Protein AF-A0A804RBV4-F1 (afdb_monomer)

Structure (mmCIF, N/CA/C/O backbone):
data_AF-A0A804RBV4-F1
#
_entry.id   AF-A0A804RBV4-F1
#
loop_
_atom_site.group_PDB
_atom_site.id
_atom_site.type_symbol
_atom_site.label_atom_id
_atom_site.label_alt_id
_atom_site.label_comp_id
_atom_site.l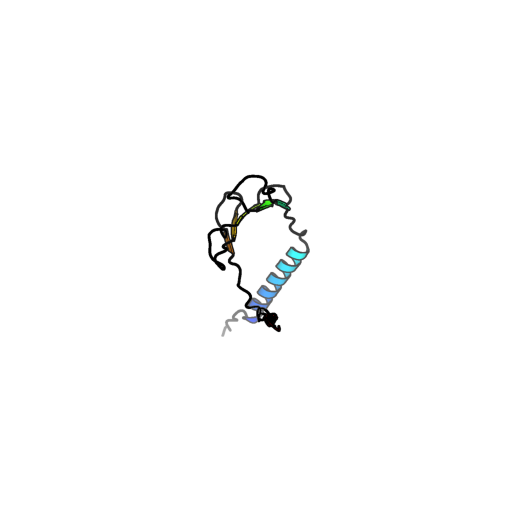abel_asym_id
_atom_site.label_entity_id
_atom_site.label_seq_id
_atom_site.pdbx_PDB_ins_code
_atom_site.Cartn_x
_atom_site.Cartn_y
_atom_site.Cartn_z
_atom_site.occupancy
_atom_s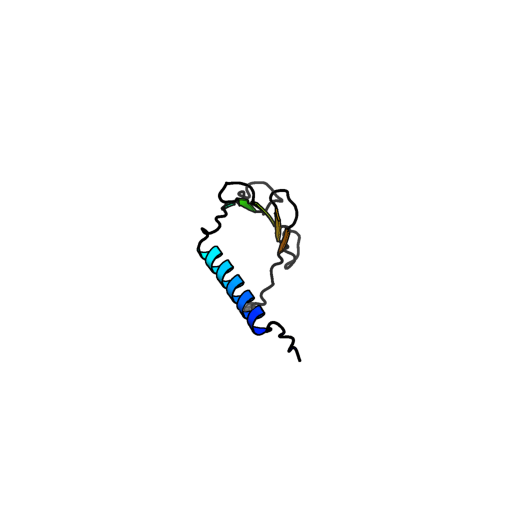ite.B_iso_or_equiv
_atom_site.auth_seq_id
_atom_site.auth_comp_id
_atom_site.auth_asym_id
_atom_site.auth_atom_id
_atom_site.pdbx_PDB_model_num
ATOM 1 N N . MET A 1 1 ? -26.781 -37.657 -44.944 1.00 43.25 1 MET A N 1
ATOM 2 C CA . MET A 1 1 ? -26.927 -37.533 -43.478 1.00 43.25 1 MET A CA 1
ATOM 3 C C . MET A 1 1 ? -25.669 -36.869 -42.940 1.00 43.25 1 MET A C 1
ATOM 5 O O . MET A 1 1 ? -24.626 -37.503 -42.961 1.00 43.25 1 MET A O 1
ATOM 9 N N . SER A 1 2 ? -25.726 -35.588 -42.563 1.00 47.19 2 SER A N 1
ATOM 10 C CA . SER A 1 2 ? -24.545 -34.862 -42.068 1.00 47.19 2 SER A CA 1
ATOM 11 C C . SER A 1 2 ? -24.498 -34.904 -40.547 1.00 47.19 2 SER A C 1
ATOM 13 O O . SER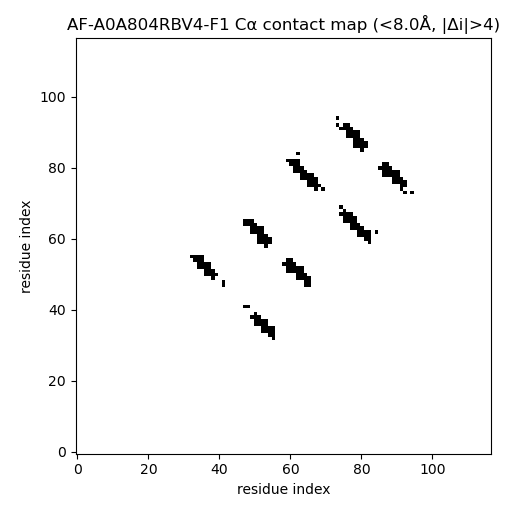 A 1 2 ? -25.349 -34.319 -39.876 1.00 47.19 2 SER A O 1
ATOM 15 N N . THR A 1 3 ? -23.502 -35.597 -40.003 1.00 61.62 3 THR A N 1
ATOM 16 C CA . THR A 1 3 ? -23.248 -35.659 -38.563 1.00 61.62 3 THR A CA 1
ATOM 17 C C . THR A 1 3 ? -22.699 -34.312 -38.099 1.00 61.62 3 THR A C 1
ATOM 19 O O . THR A 1 3 ? -21.610 -33.899 -38.496 1.00 61.62 3 THR A O 1
ATOM 22 N N . ARG A 1 4 ? -23.464 -33.593 -37.273 1.00 65.25 4 ARG A N 1
ATOM 23 C CA . ARG A 1 4 ? -23.029 -32.337 -36.652 1.00 65.25 4 ARG A CA 1
ATOM 24 C C . ARG A 1 4 ? -22.012 -32.667 -35.560 1.00 65.25 4 ARG A C 1
ATOM 26 O O . ARG A 1 4 ? -22.384 -33.103 -34.475 1.00 65.25 4 ARG A O 1
ATOM 33 N N . ILE A 1 5 ? -20.727 -32.497 -35.859 1.00 70.31 5 ILE A N 1
ATOM 34 C CA . ILE A 1 5 ? -19.654 -32.700 -34.881 1.00 70.31 5 ILE A CA 1
ATOM 35 C C . ILE A 1 5 ? -19.646 -31.503 -33.923 1.00 70.31 5 ILE A C 1
ATOM 37 O O . ILE A 1 5 ? -19.339 -30.380 -34.318 1.00 70.31 5 ILE A O 1
ATOM 41 N N . HIS A 1 6 ? -20.008 -31.739 -32.661 1.00 57.59 6 HIS A N 1
ATOM 42 C CA . HIS A 1 6 ? -19.880 -30.749 -31.594 1.00 57.59 6 HIS A CA 1
ATOM 43 C C . HIS A 1 6 ? -18.428 -30.730 -31.091 1.00 57.59 6 HIS A C 1
ATOM 45 O 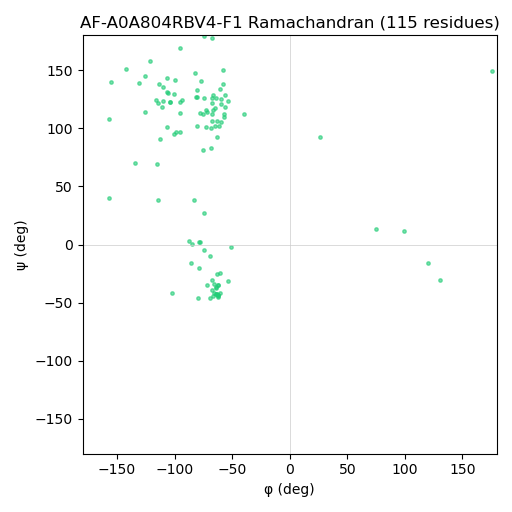O . HIS A 1 6 ? -17.869 -31.802 -30.847 1.00 57.59 6 HIS A O 1
ATOM 51 N N . PRO A 1 7 ? -17.795 -29.554 -30.920 1.00 67.62 7 PRO A N 1
ATOM 52 C CA . PRO A 1 7 ? -16.446 -29.486 -30.374 1.00 67.62 7 PRO A CA 1
ATOM 53 C C . PRO A 1 7 ? -16.432 -30.094 -28.967 1.00 67.62 7 PRO A C 1
ATOM 55 O O . PRO A 1 7 ? -17.209 -29.698 -28.098 1.00 67.62 7 PRO A O 1
ATOM 58 N N . SER A 1 8 ? -15.558 -31.079 -28.764 1.00 67.75 8 SER A N 1
ATOM 59 C CA . SER A 1 8 ? -15.474 -31.856 -27.530 1.00 67.75 8 SER A CA 1
ATOM 60 C C . SER A 1 8 ? -15.145 -30.961 -26.329 1.00 67.75 8 SER A C 1
ATOM 62 O O . SER A 1 8 ? -14.226 -30.137 -26.375 1.00 67.75 8 SER A O 1
ATOM 64 N N . SER A 1 9 ? -15.873 -31.146 -25.222 1.00 66.00 9 SER A N 1
ATOM 65 C CA . SER A 1 9 ? -15.621 -30.473 -23.934 1.00 66.00 9 SER A CA 1
ATOM 66 C C . SER A 1 9 ? -14.169 -30.668 -23.453 1.00 66.00 9 SER A C 1
ATOM 68 O O . SER A 1 9 ? -13.552 -29.758 -22.888 1.00 66.00 9 SER A O 1
ATOM 70 N N . SER A 1 10 ? -13.569 -31.814 -23.787 1.00 67.44 10 SER A N 1
ATOM 71 C CA . SER A 1 10 ? -12.172 -32.144 -23.491 1.00 67.44 10 SER A CA 1
ATOM 72 C C . SER A 1 10 ? -11.174 -31.191 -24.161 1.00 67.44 10 SER A C 1
ATOM 74 O O . SER A 1 10 ? -10.167 -30.818 -23.554 1.00 67.44 10 SER A O 1
ATOM 76 N N . ASP A 1 11 ? -11.473 -30.705 -25.371 1.00 73.12 11 ASP A N 1
ATOM 77 C CA . ASP A 1 11 ? -10.605 -29.755 -26.075 1.00 73.12 11 ASP A CA 1
ATOM 78 C C . ASP A 1 11 ? -10.641 -28.368 -25.430 1.00 73.12 11 ASP A C 1
ATOM 80 O O . ASP A 1 11 ? -9.625 -27.666 -25.373 1.00 73.12 11 ASP A O 1
ATOM 84 N N . ALA A 1 12 ? -11.802 -27.959 -24.911 1.00 73.75 12 ALA A N 1
ATOM 85 C CA . ALA A 1 12 ? -11.950 -26.697 -24.194 1.00 73.75 12 ALA A CA 1
ATOM 86 C C . ALA A 1 12 ? -11.163 -26.709 -22.875 1.00 73.75 12 ALA A C 1
ATOM 88 O O . ALA A 1 12 ? -10.413 -25.765 -22.601 1.00 73.75 12 ALA A O 1
ATOM 89 N N . ALA A 1 13 ? -11.250 -27.800 -22.109 1.00 77.31 13 ALA A N 1
ATOM 90 C CA . ALA A 1 13 ? -10.473 -27.990 -20.886 1.00 77.31 13 ALA A CA 1
ATOM 91 C C . ALA A 1 13 ? -8.955 -28.009 -21.164 1.00 77.31 13 ALA A C 1
ATOM 93 O O . ALA A 1 13 ? -8.186 -27.318 -20.488 1.00 77.31 13 ALA A O 1
ATOM 94 N N . GLY A 1 14 ? -8.517 -28.707 -22.219 1.00 82.19 14 GLY A N 1
ATOM 95 C CA . GLY A 1 14 ? -7.113 -28.741 -22.639 1.00 82.19 14 GLY A CA 1
ATOM 96 C C . GLY A 1 14 ? -6.577 -27.378 -23.099 1.00 82.19 14 GLY A C 1
ATOM 97 O O . GLY A 1 14 ? -5.437 -27.012 -22.794 1.00 82.19 14 GLY A O 1
ATOM 98 N N . ARG A 1 15 ? -7.392 -26.572 -23.795 1.00 81.12 15 ARG A N 1
ATOM 99 C CA . ARG A 1 15 ? -7.048 -25.180 -24.146 1.00 81.12 15 ARG A CA 1
ATOM 100 C C . ARG A 1 15 ? -6.939 -24.290 -22.907 1.00 81.12 15 ARG A C 1
ATOM 102 O O . ARG A 1 15 ? -5.997 -23.505 -22.815 1.00 81.12 15 ARG A O 1
ATOM 109 N N . ALA A 1 16 ? -7.847 -24.428 -21.942 1.00 83.25 16 ALA A N 1
ATOM 110 C CA . ALA A 1 16 ? -7.797 -23.671 -20.692 1.00 83.25 16 ALA A CA 1
ATOM 111 C C . ALA A 1 16 ? -6.544 -24.007 -19.866 1.00 83.25 16 ALA A C 1
ATOM 113 O O . ALA A 1 16 ? -5.877 -23.100 -19.366 1.00 83.25 16 ALA A O 1
ATOM 114 N N . HIS A 1 17 ? -6.172 -25.288 -19.777 1.00 85.31 17 HIS A N 1
ATOM 115 C CA . HIS A 1 17 ? -4.948 -25.711 -19.095 1.00 85.31 17 HIS A CA 1
ATOM 116 C C . HIS A 1 17 ? -3.691 -25.144 -19.768 1.00 85.31 17 HIS A C 1
ATOM 118 O O . HIS A 1 17 ? -2.831 -24.581 -19.090 1.00 85.31 17 HIS A O 1
ATOM 124 N N . ARG A 1 18 ? -3.612 -25.207 -21.106 1.00 87.00 18 ARG A N 1
ATOM 125 C CA . ARG A 1 18 ? -2.505 -24.608 -21.872 1.00 87.00 18 ARG A CA 1
ATOM 126 C C . ARG A 1 18 ? -2.399 -23.100 -21.666 1.00 87.00 18 ARG A C 1
ATOM 128 O O . ARG A 1 18 ? -1.299 -22.610 -21.448 1.00 87.00 18 ARG A O 1
ATOM 135 N N . ARG A 1 19 ? -3.522 -22.374 -21.648 1.00 87.56 19 ARG A N 1
ATOM 136 C CA . ARG A 1 19 ? -3.541 -20.930 -21.350 1.00 87.56 19 ARG A CA 1
ATOM 137 C C . ARG A 1 19 ? -3.035 -20.621 -19.941 1.00 87.56 19 ARG A C 1
ATOM 139 O O . ARG A 1 19 ? -2.240 -19.705 -19.774 1.00 87.56 19 ARG A O 1
ATOM 146 N N . ARG A 1 20 ? -3.448 -21.400 -18.936 1.00 86.38 20 ARG A N 1
ATOM 147 C CA . ARG A 1 20 ? -2.967 -21.243 -17.552 1.00 86.38 20 ARG A CA 1
ATOM 148 C C . ARG A 1 20 ? -1.470 -21.524 -17.433 1.00 86.38 20 ARG A C 1
ATOM 150 O O . ARG A 1 20 ? -0.774 -20.754 -16.784 1.00 86.38 20 ARG A O 1
ATOM 157 N N . ARG A 1 21 ? -0.974 -22.579 -18.089 1.00 87.75 21 ARG A N 1
ATOM 158 C CA . ARG A 1 21 ? 0.464 -22.883 -18.146 1.00 87.75 21 ARG A CA 1
ATOM 159 C C . ARG A 1 21 ? 1.256 -21.798 -18.868 1.00 87.75 21 ARG A C 1
ATOM 161 O O . ARG A 1 21 ? 2.300 -21.409 -18.370 1.00 87.75 21 ARG A O 1
ATOM 168 N N . ALA A 1 22 ? 0.753 -21.284 -19.988 1.00 84.12 22 ALA A N 1
ATOM 169 C CA . ALA A 1 22 ? 1.391 -20.187 -20.711 1.00 84.12 22 ALA A CA 1
ATOM 170 C C . ALA A 1 22 ? 1.465 -18.915 -19.849 1.00 84.12 22 ALA A C 1
ATOM 172 O O . ALA A 1 22 ? 2.529 -18.319 -19.741 1.00 84.12 22 ALA A O 1
ATOM 173 N N . ALA A 1 23 ? 0.379 -18.558 -19.155 1.00 83.44 23 ALA A N 1
ATOM 174 C CA . ALA A 1 23 ? 0.361 -17.418 -18.238 1.00 83.44 23 ALA A CA 1
ATOM 175 C C . ALA A 1 23 ? 1.275 -17.616 -17.013 1.00 83.44 23 ALA A C 1
ATOM 177 O O . ALA A 1 23 ? 1.858 -16.654 -16.522 1.00 83.44 23 ALA A O 1
ATOM 178 N N . ALA A 1 24 ? 1.409 -18.845 -16.505 1.00 82.81 24 ALA A N 1
ATOM 179 C CA . ALA A 1 24 ? 2.348 -19.166 -15.431 1.00 82.81 24 ALA A CA 1
ATOM 180 C C . ALA A 1 24 ? 3.808 -19.074 -15.908 1.00 82.81 24 ALA A C 1
ATOM 182 O O . ALA A 1 24 ? 4.607 -18.406 -15.263 1.00 82.81 24 ALA A O 1
ATOM 183 N N . ALA A 1 25 ? 4.128 -19.641 -17.075 1.00 83.19 25 ALA A N 1
ATOM 184 C CA . ALA A 1 25 ? 5.457 -19.553 -17.681 1.00 83.19 25 ALA A CA 1
ATOM 185 C C . ALA A 1 25 ? 5.844 -18.104 -18.022 1.00 83.19 25 ALA A C 1
ATOM 187 O O . ALA A 1 25 ? 7.000 -17.713 -17.895 1.00 83.19 25 ALA A O 1
ATOM 188 N N . GLU A 1 26 ? 4.882 -17.273 -18.430 1.00 81.94 26 GLU A N 1
ATOM 189 C CA . GLU A 1 26 ? 5.112 -15.842 -18.632 1.00 81.94 26 GLU A CA 1
ATOM 190 C C . GLU A 1 26 ? 5.398 -15.120 -17.308 1.00 81.94 26 GLU A C 1
ATOM 192 O O . GLU A 1 26 ? 6.280 -14.267 -17.255 1.00 81.94 26 GLU A O 1
ATOM 197 N N . ARG A 1 27 ? 4.703 -15.484 -16.220 1.00 79.31 27 ARG A N 1
ATOM 198 C CA . ARG A 1 27 ? 4.986 -14.957 -14.874 1.00 79.31 27 ARG A CA 1
ATOM 199 C C . ARG A 1 27 ? 6.368 -15.368 -14.373 1.00 79.31 27 ARG A C 1
ATOM 201 O O . ARG A 1 27 ? 7.018 -14.547 -13.745 1.00 79.31 27 ARG A O 1
ATOM 208 N N . GLU A 1 28 ? 6.820 -16.583 -14.676 1.00 79.75 28 GLU A N 1
ATOM 209 C CA . GLU A 1 28 ? 8.174 -17.055 -14.343 1.00 79.75 28 GLU A CA 1
ATOM 210 C C . GLU A 1 28 ? 9.267 -16.321 -15.131 1.00 79.75 28 GLU A C 1
ATOM 212 O O . GLU A 1 28 ? 10.374 -16.144 -14.633 1.00 79.75 28 GLU A O 1
ATOM 217 N N . ARG A 1 29 ? 8.963 -15.870 -16.354 1.00 85.19 29 ARG A N 1
ATOM 218 C CA . ARG A 1 29 ? 9.888 -15.072 -17.174 1.00 85.19 29 ARG A CA 1
ATOM 219 C C . ARG A 1 29 ? 9.946 -13.604 -16.768 1.00 85.19 29 ARG A C 1
ATOM 221 O O . ARG A 1 29 ? 10.891 -12.915 -17.149 1.00 85.19 29 ARG A O 1
ATOM 228 N N . ARG A 1 30 ? 8.934 -13.099 -16.059 1.00 84.38 30 ARG A N 1
ATOM 229 C CA . ARG A 1 30 ? 8.928 -11.712 -15.594 1.00 84.38 30 ARG A CA 1
ATOM 230 C C . ARG A 1 30 ? 9.855 -11.576 -14.388 1.00 84.38 30 ARG A C 1
ATOM 232 O O . ARG A 1 30 ? 9.863 -12.457 -13.527 1.00 84.38 30 ARG A O 1
ATOM 239 N N . PRO A 1 31 ? 10.614 -10.473 -14.298 1.00 86.12 31 PRO A N 1
ATOM 240 C CA . PRO A 1 31 ? 11.366 -10.188 -13.090 1.00 86.12 31 PRO A CA 1
ATOM 241 C C . PRO A 1 31 ? 10.407 -10.111 -11.889 1.00 86.12 31 PRO A C 1
ATOM 243 O O . PRO A 1 31 ? 9.233 -9.753 -12.056 1.00 86.12 31 PRO A O 1
ATOM 246 N N . PRO A 1 32 ? 10.878 -10.457 -10.679 1.00 87.88 32 PRO A N 1
ATOM 247 C CA . PRO A 1 32 ? 10.063 -10.352 -9.479 1.00 87.88 32 PRO A CA 1
ATOM 248 C C . PRO A 1 32 ? 9.596 -8.905 -9.294 1.00 87.88 32 PRO A C 1
ATOM 250 O O . PRO A 1 32 ? 10.370 -7.968 -9.479 1.00 87.88 32 PRO A O 1
ATOM 253 N N . ALA A 1 33 ? 8.331 -8.721 -8.913 1.00 89.50 33 ALA A N 1
ATOM 254 C CA . ALA A 1 33 ? 7.832 -7.399 -8.560 1.00 89.50 33 ALA A CA 1
ATOM 255 C C . ALA A 1 33 ? 8.522 -6.930 -7.270 1.00 89.50 33 ALA A C 1
ATOM 257 O O . ALA A 1 33 ? 8.443 -7.607 -6.241 1.00 89.50 33 ALA A O 1
ATOM 258 N N . VAL A 1 34 ? 9.202 -5.786 -7.337 1.00 94.00 34 VAL A N 1
ATOM 259 C CA . VAL A 1 34 ? 9.904 -5.187 -6.199 1.00 94.00 34 VAL A CA 1
ATOM 260 C C . VAL A 1 34 ? 9.047 -4.065 -5.634 1.00 94.00 34 VAL A C 1
ATOM 262 O O . VAL A 1 34 ? 8.604 -3.183 -6.363 1.00 94.00 34 VAL A O 1
ATOM 265 N N . TYR A 1 35 ? 8.831 -4.101 -4.321 1.00 95.06 35 TYR A N 1
ATOM 266 C CA . TYR A 1 35 ? 8.132 -3.050 -3.596 1.00 95.06 35 TYR A CA 1
ATOM 267 C C . TYR A 1 35 ? 8.935 -2.633 -2.372 1.00 95.06 35 TYR A C 1
ATOM 269 O O . TYR A 1 35 ? 9.464 -3.477 -1.646 1.00 95.06 35 TYR A O 1
ATOM 277 N N . THR A 1 36 ? 8.973 -1.331 -2.113 1.00 95.56 36 THR A N 1
ATOM 278 C CA . THR A 1 36 ? 9.611 -0.765 -0.923 1.00 95.56 36 THR A CA 1
ATOM 279 C C . THR A 1 36 ? 8.547 -0.357 0.080 1.00 95.56 36 THR A C 1
ATOM 281 O O . THR A 1 36 ? 7.685 0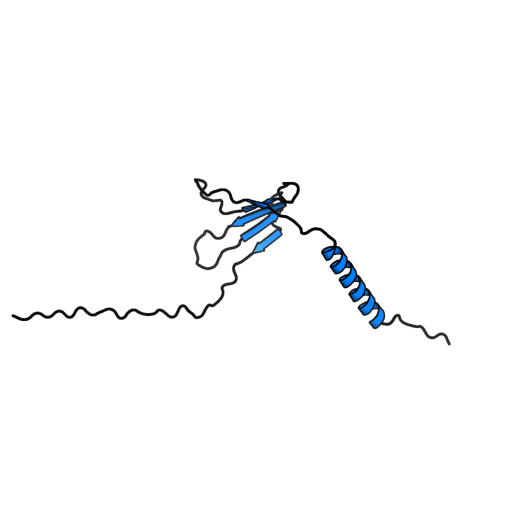.465 -0.221 1.00 95.56 36 THR A O 1
ATOM 284 N N . VAL A 1 37 ? 8.611 -0.907 1.291 1.00 93.81 37 VAL A N 1
ATOM 285 C CA . VAL A 1 37 ? 7.707 -0.533 2.384 1.00 93.81 37 VAL A CA 1
ATOM 286 C C . VAL A 1 37 ? 8.376 0.528 3.244 1.00 93.81 37 VAL A C 1
ATOM 288 O O . VAL A 1 37 ? 9.448 0.303 3.802 1.00 93.81 37 VAL A O 1
ATOM 291 N N . TRP A 1 38 ? 7.723 1.677 3.382 1.00 90.31 38 TRP A N 1
ATOM 292 C CA . TRP A 1 38 ? 8.212 2.794 4.172 1.00 90.31 38 TRP A CA 1
ATOM 293 C C . TRP A 1 38 ? 7.300 3.059 5.366 1.00 90.31 38 TRP A C 1
ATOM 295 O O . TRP A 1 38 ? 6.106 3.336 5.220 1.00 90.31 38 TRP A O 1
ATOM 305 N N . LYS A 1 39 ? 7.875 2.990 6.568 1.00 85.25 39 LYS A N 1
ATOM 306 C CA . LYS A 1 39 ? 7.199 3.324 7.822 1.00 85.25 39 LYS A CA 1
ATOM 307 C C . LYS A 1 39 ? 7.821 4.599 8.381 1.00 85.25 39 LYS A C 1
ATOM 309 O O . LYS A 1 39 ? 9.002 4.604 8.717 1.00 85.25 39 LYS A O 1
ATOM 314 N N . ARG A 1 40 ? 7.029 5.667 8.521 1.00 71.06 40 ARG A N 1
ATOM 315 C CA . ARG A 1 40 ? 7.478 6.855 9.262 1.00 71.06 40 ARG A CA 1
ATOM 316 C C . ARG A 1 40 ? 7.708 6.468 10.719 1.00 71.06 40 ARG A C 1
ATOM 318 O O . ARG A 1 40 ? 6.813 5.916 11.360 1.00 71.06 40 ARG A O 1
ATOM 325 N N . SER A 1 41 ? 8.898 6.746 11.236 1.00 57.44 41 SER A N 1
ATOM 326 C CA . SER A 1 41 ? 9.214 6.605 12.655 1.00 57.44 41 SER A CA 1
ATOM 327 C C . SER A 1 41 ? 8.226 7.439 13.475 1.00 57.44 41 SER A C 1
ATOM 329 O O . SER A 1 41 ? 7.995 8.616 13.216 1.00 57.44 41 SER A O 1
ATOM 331 N N . SER A 1 42 ? 7.606 6.806 14.467 1.00 53.75 42 SER A N 1
ATOM 332 C CA . SER A 1 42 ? 6.497 7.332 15.270 1.00 53.75 42 SER A CA 1
ATOM 333 C C . SER A 1 42 ? 6.905 8.403 16.297 1.00 53.75 42 SER A C 1
ATOM 335 O O . SER A 1 42 ? 6.245 8.545 17.327 1.00 53.75 42 SER A O 1
ATOM 337 N N . MET A 1 43 ? 7.981 9.158 16.057 1.00 46.31 43 MET A N 1
ATOM 338 C CA . MET A 1 43 ? 8.375 10.285 16.907 1.00 46.31 43 MET A CA 1
ATOM 339 C C . MET A 1 43 ? 7.445 11.478 16.640 1.00 46.31 43 MET A C 1
ATOM 341 O O . MET A 1 43 ? 7.768 12.380 15.879 1.00 46.31 43 MET A O 1
ATOM 345 N N . GLY A 1 44 ? 6.259 11.464 17.251 1.00 47.22 44 GLY A N 1
ATOM 346 C CA . GLY A 1 44 ? 5.483 12.683 17.510 1.00 47.22 44 GLY A CA 1
ATOM 347 C C . GLY A 1 44 ? 4.089 12.790 16.887 1.00 47.22 44 GLY A C 1
ATOM 348 O O . GLY A 1 44 ? 3.306 13.599 17.369 1.00 47.22 44 GLY A O 1
ATOM 349 N N . PHE A 1 45 ? 3.714 11.979 15.889 1.00 41.72 45 PHE A N 1
ATOM 350 C CA . PHE A 1 45 ? 2.371 12.069 15.286 1.00 41.72 45 PHE A CA 1
ATOM 351 C C . PHE A 1 45 ? 1.420 10.987 15.821 1.00 41.72 45 PHE A C 1
ATOM 353 O O . PHE A 1 45 ? 1.387 9.843 15.358 1.00 41.72 45 PHE A O 1
ATOM 360 N N . GLN A 1 46 ? 0.628 11.344 16.833 1.00 52.38 46 GLN A N 1
ATOM 361 C CA . GLN A 1 46 ? -0.484 10.518 17.304 1.00 52.38 46 GLN A CA 1
ATOM 362 C C . GLN A 1 46 ? -1.537 10.425 16.192 1.00 52.38 46 GLN A C 1
ATOM 364 O O . GLN A 1 46 ? -2.090 11.431 15.765 1.00 52.38 46 GL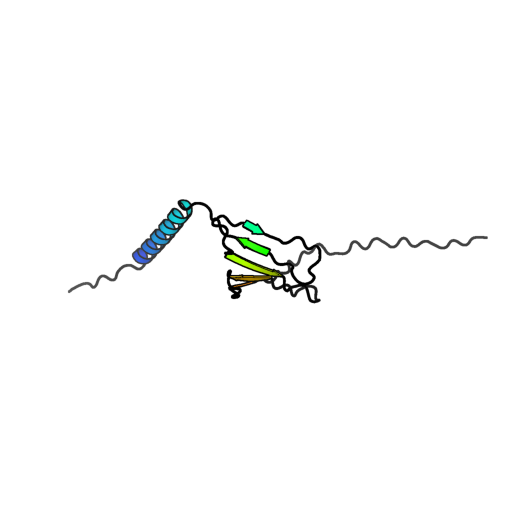N A O 1
ATOM 369 N N . GLY A 1 47 ? -1.796 9.214 15.694 1.00 55.03 47 GLY A N 1
ATOM 370 C CA . GLY A 1 47 ? -2.807 8.969 14.657 1.00 55.03 47 GLY A CA 1
ATOM 371 C C . GLY A 1 47 ? -2.330 8.131 13.472 1.00 55.03 47 GLY A C 1
ATOM 372 O O . GLY A 1 47 ? -3.103 7.315 12.990 1.00 55.03 47 GLY A O 1
ATOM 373 N N . THR A 1 48 ? -1.050 8.177 13.086 1.00 56.62 48 THR A N 1
ATOM 374 C CA . THR A 1 48 ? -0.560 7.450 11.896 1.00 56.62 48 THR A CA 1
ATOM 375 C C . THR A 1 48 ? 0.278 6.227 12.282 1.00 56.62 48 THR A C 1
ATOM 377 O O . THR A 1 48 ? 1.435 6.367 12.662 1.00 56.62 48 THR A O 1
ATOM 380 N N . ASP A 1 49 ? -0.296 5.024 12.220 1.00 70.75 49 ASP A N 1
ATOM 381 C CA . ASP A 1 49 ? 0.456 3.748 12.290 1.00 70.75 49 ASP A CA 1
ATOM 382 C C . ASP A 1 49 ? 0.335 2.992 10.959 1.00 70.75 49 ASP A C 1
ATOM 384 O O . ASP A 1 49 ? 0.143 1.782 10.912 1.00 70.75 49 ASP A O 1
ATOM 388 N N . GLY A 1 50 ? 0.367 3.760 9.870 1.00 80.12 50 GLY A N 1
ATOM 389 C CA . GLY A 1 50 ? 0.341 3.254 8.509 1.00 80.12 50 GLY A CA 1
ATOM 390 C C . GLY A 1 50 ? 1.732 3.105 7.896 1.00 80.12 50 GLY A C 1
ATOM 391 O O . GLY A 1 50 ? 2.738 3.587 8.431 1.00 80.12 50 GLY A O 1
ATOM 392 N N . PHE A 1 51 ? 1.769 2.445 6.746 1.00 87.12 51 PHE A N 1
ATOM 393 C CA . PHE A 1 51 ? 2.934 2.258 5.892 1.00 87.12 51 PHE A CA 1
ATOM 394 C C . PHE A 1 51 ? 2.589 2.739 4.481 1.00 87.12 51 PHE A C 1
ATOM 396 O O . PHE A 1 51 ? 1.467 2.564 4.004 1.00 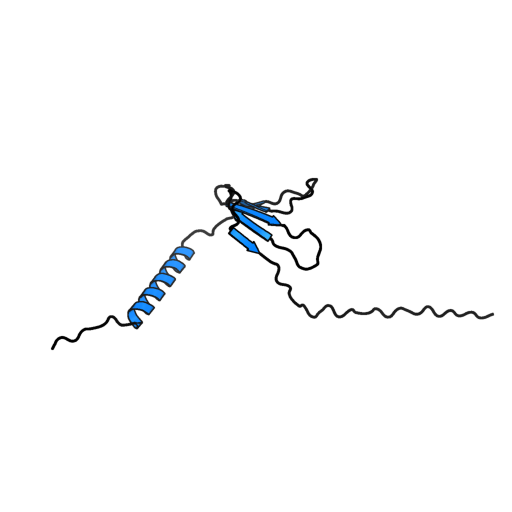87.12 51 PHE A O 1
ATOM 403 N N . CYS A 1 52 ? 3.570 3.307 3.794 1.00 90.62 52 CYS A N 1
ATOM 404 C CA . CYS A 1 52 ? 3.485 3.575 2.364 1.00 90.62 52 CYS A CA 1
ATOM 405 C C . CYS A 1 52 ? 4.232 2.473 1.617 1.00 90.62 52 CYS A C 1
ATOM 407 O O . CYS A 1 52 ? 5.284 2.024 2.071 1.00 90.62 52 CYS A O 1
ATOM 409 N N . VAL A 1 53 ? 3.708 2.044 0.475 1.00 93.44 53 VAL A N 1
ATOM 410 C CA . VAL A 1 53 ? 4.359 1.059 -0.390 1.00 93.44 53 VAL A CA 1
ATOM 411 C C . VAL A 1 53 ? 4.682 1.730 -1.712 1.00 93.44 53 VAL A C 1
ATOM 413 O O . VAL A 1 53 ? 3.790 2.270 -2.367 1.00 93.44 53 VAL A O 1
ATOM 416 N N . TYR A 1 54 ? 5.952 1.689 -2.092 1.00 94.69 54 TYR A N 1
ATOM 417 C CA . TYR A 1 54 ? 6.458 2.252 -3.335 1.00 94.69 54 TYR A CA 1
ATOM 418 C C . TYR A 1 54 ? 6.784 1.143 -4.328 1.00 94.69 54 TYR A C 1
ATOM 420 O O . TYR A 1 54 ? 7.245 0.075 -3.918 1.00 94.69 54 TYR A O 1
ATOM 428 N N . ASP A 1 55 ? 6.521 1.392 -5.608 1.00 94.44 55 ASP A N 1
ATOM 429 C CA . ASP A 1 55 ? 6.950 0.513 -6.696 1.00 94.44 55 ASP A CA 1
ATOM 430 C C . ASP A 1 55 ? 8.463 0.636 -6.965 1.00 94.44 55 ASP A C 1
ATOM 432 O O . ASP A 1 55 ? 9.184 1.392 -6.306 1.00 94.44 55 ASP A O 1
ATOM 436 N N . ASP A 1 56 ? 8.951 -0.136 -7.930 1.00 95.00 56 ASP A N 1
ATOM 437 C CA . ASP A 1 56 ? 10.336 -0.123 -8.404 1.00 95.00 56 ASP A CA 1
ATOM 438 C C . ASP A 1 56 ? 10.746 1.222 -9.025 1.00 95.00 56 ASP A C 1
ATOM 440 O O . ASP A 1 56 ? 11.920 1.589 -8.991 1.00 95.00 56 ASP A O 1
ATOM 444 N N . ALA A 1 57 ? 9.779 1.990 -9.531 1.00 94.44 57 ALA A N 1
ATOM 445 C CA . ALA A 1 57 ? 9.977 3.339 -10.048 1.00 94.44 57 ALA A CA 1
ATOM 446 C C . ALA A 1 57 ? 9.924 4.431 -8.959 1.00 94.44 57 ALA A C 1
ATOM 448 O O . ALA A 1 57 ? 10.042 5.617 -9.275 1.00 94.44 57 ALA A O 1
ATOM 449 N N . GLY A 1 58 ? 9.728 4.062 -7.688 1.00 93.19 58 GLY A N 1
ATOM 450 C CA . GLY A 1 58 ? 9.630 4.994 -6.564 1.00 93.19 58 GLY A CA 1
ATOM 451 C C . GLY A 1 58 ? 8.304 5.760 -6.485 1.00 93.19 58 GLY A C 1
ATOM 452 O O . GLY A 1 58 ? 8.199 6.731 -5.733 1.00 93.19 58 GLY A O 1
ATOM 453 N N . ARG A 1 59 ? 7.273 5.353 -7.231 1.00 94.31 59 ARG A N 1
ATOM 454 C CA . ARG A 1 59 ? 5.926 5.930 -7.138 1.00 94.31 59 ARG A CA 1
ATOM 455 C C . ARG A 1 59 ? 5.163 5.301 -5.983 1.00 94.31 59 ARG A C 1
ATOM 457 O O . ARG A 1 59 ? 5.332 4.125 -5.672 1.00 94.31 59 ARG A O 1
ATOM 464 N N . LEU A 1 60 ? 4.289 6.086 -5.352 1.00 93.19 60 LEU A N 1
ATOM 465 C CA . LEU A 1 60 ? 3.408 5.592 -4.297 1.00 93.19 60 LEU A CA 1
ATOM 466 C C . LEU A 1 60 ? 2.372 4.633 -4.900 1.00 93.19 60 LEU A C 1
ATOM 468 O O . LEU A 1 60 ? 1.380 5.073 -5.480 1.00 93.19 60 LEU A O 1
ATOM 472 N N . ALA A 1 61 ? 2.610 3.334 -4.748 1.00 94.38 61 ALA A N 1
ATOM 473 C CA . ALA A 1 61 ? 1.735 2.285 -5.252 1.00 94.38 61 ALA A CA 1
ATOM 474 C C . ALA A 1 61 ? 0.532 2.084 -4.325 1.00 94.38 61 ALA A C 1
ATOM 476 O O . ALA A 1 61 ? -0.610 2.037 -4.783 1.00 94.38 61 ALA A O 1
ATOM 477 N N . PHE A 1 62 ? 0.788 2.012 -3.016 1.00 92.38 62 PHE A N 1
ATOM 478 C CA . PHE A 1 62 ? -0.257 1.775 -2.027 1.00 92.38 62 PHE A CA 1
ATOM 479 C C . PHE A 1 62 ? -0.049 2.573 -0.751 1.00 92.38 62 PHE A C 1
ATOM 481 O O . PHE A 1 62 ? 1.077 2.832 -0.316 1.00 92.38 62 PHE A O 1
ATOM 488 N N . ARG A 1 63 ? -1.168 2.881 -0.102 1.00 91.44 63 ARG A N 1
ATOM 489 C CA . ARG A 1 63 ? -1.204 3.353 1.281 1.00 91.44 63 ARG A CA 1
ATOM 490 C C . ARG A 1 63 ? -1.819 2.259 2.136 1.00 91.44 63 ARG A C 1
ATOM 492 O O . ARG A 1 63 ? -2.817 1.658 1.749 1.00 91.44 63 ARG A O 1
ATOM 499 N N . VAL A 1 64 ? -1.227 1.988 3.287 1.00 88.88 64 VAL A N 1
ATOM 500 C CA . VAL A 1 64 ? -1.731 0.987 4.224 1.00 88.88 64 VAL A CA 1
ATOM 501 C C . VAL A 1 64 ? -1.904 1.654 5.568 1.00 88.88 64 VAL A C 1
ATOM 503 O O . VAL A 1 64 ? -0.915 2.027 6.184 1.00 88.88 64 VAL A O 1
ATOM 506 N N . ASP A 1 65 ? -3.136 1.778 6.041 1.00 83.44 65 ASP A N 1
ATOM 507 C CA . ASP A 1 65 ? -3.427 2.460 7.297 1.00 83.44 65 ASP A CA 1
ATOM 508 C C . ASP A 1 65 ? -3.967 1.505 8.355 1.00 83.44 65 ASP A C 1
ATOM 510 O O . ASP A 1 65 ? -4.803 0.633 8.102 1.00 83.44 65 ASP A O 1
ATOM 514 N N . ASN A 1 66 ? -3.474 1.688 9.580 1.00 78.81 66 ASN A N 1
ATOM 515 C CA . ASN A 1 66 ? -3.901 0.924 10.738 1.00 78.81 66 ASN A CA 1
ATOM 516 C C . ASN A 1 66 ? -4.994 1.661 11.518 1.00 78.81 66 ASN A C 1
ATOM 518 O O . ASN A 1 66 ? -4.712 2.487 12.391 1.00 78.81 66 ASN A O 1
ATOM 522 N N . TYR A 1 67 ? -6.250 1.304 11.241 1.00 72.25 67 TYR A N 1
ATOM 523 C CA . TYR A 1 67 ? -7.425 1.862 11.915 1.00 72.25 67 TYR A CA 1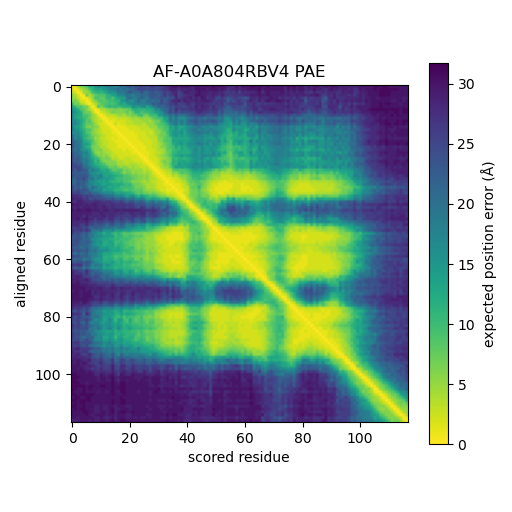
ATOM 524 C C . TYR A 1 67 ? -7.813 1.111 13.204 1.00 72.25 67 TYR A C 1
ATOM 526 O O . TYR A 1 67 ? -8.774 1.482 13.875 1.00 72.25 67 TYR A O 1
ATOM 534 N N . SER A 1 68 ? -7.039 0.101 13.625 1.00 64.81 68 SER A N 1
ATOM 535 C CA . SER A 1 68 ? -7.358 -0.782 14.764 1.00 64.81 68 SER A CA 1
ATOM 536 C C . SER A 1 68 ? -7.313 -0.149 16.158 1.00 64.81 68 SER A C 1
ATOM 538 O O . SER A 1 68 ? -7.696 -0.773 17.150 1.00 64.81 68 SER A O 1
ATOM 540 N N . ARG A 1 69 ? -6.805 1.082 16.288 1.00 60.12 69 ARG A N 1
ATOM 541 C CA . ARG A 1 69 ? -6.351 1.610 17.586 1.00 60.12 69 ARG A CA 1
ATOM 542 C C . ARG A 1 69 ? -7.459 2.077 18.537 1.00 60.12 69 ARG A C 1
ATOM 544 O O . ARG A 1 69 ? -7.149 2.521 19.643 1.00 60.12 69 ARG A O 1
ATOM 551 N N . ARG A 1 70 ? -8.747 1.948 18.189 1.00 53.03 70 ARG A N 1
ATOM 552 C CA . ARG A 1 70 ? -9.855 2.250 19.115 1.00 53.03 70 ARG A CA 1
ATOM 553 C C . ARG A 1 70 ? -10.413 0.979 19.764 1.00 53.03 70 ARG A C 1
ATOM 555 O O . ARG A 1 70 ? -11.268 0.304 19.213 1.00 53.03 70 ARG A O 1
ATOM 562 N N . ARG A 1 71 ? -9.926 0.716 20.987 1.00 53.88 71 ARG A N 1
ATOM 563 C CA . ARG A 1 71 ? -10.545 -0.080 22.072 1.00 53.88 71 ARG A CA 1
ATOM 564 C C . ARG A 1 71 ? -11.540 -1.164 21.624 1.00 53.88 71 ARG A C 1
ATOM 566 O O . ARG A 1 71 ? -12.747 -0.936 21.608 1.00 53.88 71 ARG A O 1
ATOM 573 N N . LYS A 1 72 ? -11.022 -2.375 21.435 1.00 50.09 72 LYS A N 1
ATOM 574 C CA . LYS A 1 72 ? -11.464 -3.661 22.019 1.00 50.09 72 LYS A CA 1
ATOM 575 C C . LYS A 1 72 ? -10.596 -4.743 21.377 1.00 50.09 72 LYS A C 1
ATOM 577 O O . LYS A 1 72 ? -10.149 -4.561 20.254 1.00 50.09 72 LYS A O 1
ATOM 582 N N . LEU A 1 73 ? -10.324 -5.832 22.091 1.00 52.12 73 LEU A N 1
ATOM 583 C CA . LEU A 1 73 ? -9.322 -6.871 21.789 1.00 52.12 73 LEU A CA 1
ATOM 584 C C . LEU A 1 73 ? -9.352 -7.489 20.362 1.00 52.12 73 LEU A C 1
ATOM 586 O O . LEU A 1 73 ? -8.530 -8.357 20.077 1.00 52.12 73 LEU A O 1
ATOM 590 N N . CYS A 1 74 ? -10.289 -7.109 19.484 1.00 49.16 74 CYS A N 1
ATOM 591 C CA . CYS A 1 74 ? -10.581 -7.792 18.226 1.00 49.16 74 CYS A CA 1
ATOM 592 C C . CYS A 1 74 ? -11.275 -6.906 17.156 1.00 49.16 74 CYS A C 1
ATOM 594 O O . CYS A 1 74 ? -12.191 -7.386 16.497 1.00 49.16 74 CYS A O 1
ATOM 596 N N . ALA A 1 75 ? -10.923 -5.631 16.971 1.00 53.28 75 ALA A N 1
ATOM 597 C CA . ALA A 1 75 ? -11.487 -4.830 15.866 1.00 53.28 75 ALA A CA 1
ATOM 598 C C . ALA A 1 75 ? -10.380 -4.046 15.165 1.00 53.28 75 ALA A C 1
ATOM 600 O O . ALA A 1 75 ? -10.232 -2.841 15.357 1.00 53.28 75 ALA A O 1
ATOM 601 N N . GLY A 1 76 ? -9.529 -4.780 14.446 1.00 56.94 76 GLY A N 1
ATOM 602 C CA . GLY A 1 76 ? -8.320 -4.232 13.864 1.00 56.94 76 GLY A CA 1
ATOM 603 C C . GLY A 1 76 ? -8.282 -4.235 12.356 1.00 56.94 76 GLY A C 1
ATOM 604 O O . GLY A 1 76 ? -7.492 -4.971 11.791 1.00 56.94 76 GLY A O 1
ATOM 605 N N . ASP A 1 77 ? -9.101 -3.413 11.714 1.00 73.31 77 ASP A N 1
ATOM 606 C CA . ASP A 1 77 ? -9.139 -3.379 10.257 1.00 73.31 77 ASP A CA 1
ATOM 607 C C . ASP A 1 77 ? -7.926 -2.578 9.735 1.00 73.31 77 ASP A C 1
ATOM 609 O O . ASP A 1 77 ? -7.792 -1.377 9.985 1.00 73.31 77 ASP A O 1
ATOM 613 N N . LEU A 1 78 ? -7.005 -3.264 9.053 1.00 83.00 78 LEU A N 1
ATOM 614 C CA . LEU A 1 78 ? -5.964 -2.644 8.231 1.00 83.00 78 LEU A CA 1
ATOM 615 C C . LEU A 1 78 ? -6.586 -2.302 6.879 1.00 83.00 78 LEU A C 1
ATOM 617 O O . LEU A 1 78 ? -7.169 -3.176 6.238 1.00 83.00 78 LE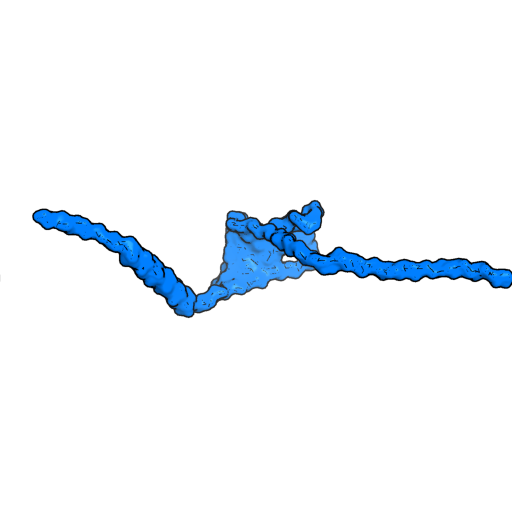U A O 1
ATOM 621 N N . LEU A 1 79 ? -6.465 -1.057 6.433 1.00 87.12 79 LEU A N 1
ATOM 622 C CA . LEU A 1 79 ? -7.012 -0.622 5.152 1.00 87.12 79 LEU A CA 1
ATOM 623 C C . LEU A 1 79 ? -5.890 -0.479 4.129 1.00 87.12 79 LEU A C 1
ATOM 625 O O . LEU A 1 79 ? -4.954 0.285 4.344 1.00 87.12 79 LEU A O 1
ATOM 629 N N . LEU A 1 80 ? -6.004 -1.197 3.017 1.00 91.12 80 LEU A N 1
ATOM 630 C CA . LEU A 1 80 ? -5.180 -1.021 1.830 1.00 91.12 80 LEU A CA 1
ATOM 631 C C . LEU A 1 80 ? -5.902 -0.072 0.873 1.00 91.12 80 LEU A C 1
ATOM 633 O O . LEU A 1 80 ? -7.038 -0.334 0.472 1.00 91.12 80 LEU A O 1
ATOM 637 N N . MET A 1 81 ? -5.226 1.000 0.484 1.00 92.56 81 MET A N 1
ATOM 638 C CA . MET A 1 81 ? -5.690 1.978 -0.491 1.00 92.56 81 MET A CA 1
ATOM 639 C C . MET A 1 81 ? -4.709 2.076 -1.659 1.00 92.56 81 MET A C 1
ATOM 641 O O . MET A 1 81 ? -3.527 1.748 -1.522 1.00 92.56 81 MET A O 1
ATOM 645 N N . ASP A 1 82 ? -5.191 2.562 -2.797 1.00 92.62 82 ASP A N 1
ATOM 646 C CA . ASP A 1 82 ? -4.330 2.965 -3.908 1.00 92.62 82 ASP A CA 1
ATOM 647 C C . ASP A 1 82 ? -3.483 4.212 -3.554 1.00 92.62 82 ASP A C 1
ATOM 649 O O . ASP A 1 82 ? -3.595 4.804 -2.473 1.00 92.62 82 ASP A O 1
ATOM 653 N N . GLY A 1 83 ? -2.618 4.640 -4.477 1.00 88.38 83 GLY A N 1
ATOM 654 C CA . GLY A 1 83 ? -1.811 5.852 -4.303 1.00 88.38 83 GLY A CA 1
ATOM 655 C C . GLY A 1 83 ? -2.626 7.147 -4.132 1.00 88.38 83 GLY A C 1
ATOM 656 O O . GLY A 1 83 ? -2.137 8.089 -3.497 1.00 88.38 83 GLY A O 1
ATOM 657 N N . GLN A 1 84 ? -3.866 7.189 -4.635 1.00 88.81 84 GLN A N 1
ATOM 658 C CA . GLN A 1 84 ? -4.781 8.336 -4.553 1.00 88.81 84 GLN A CA 1
ATOM 659 C C . GLN A 1 84 ? -5.599 8.357 -3.248 1.00 88.81 84 GLN A C 1
ATOM 661 O O . GLN A 1 84 ? -6.120 9.405 -2.874 1.00 88.81 84 GLN A O 1
ATOM 666 N N . GLY A 1 85 ? -5.651 7.243 -2.514 1.00 84.81 85 GLY A N 1
ATOM 667 C CA . GLY A 1 85 ? -6.430 7.087 -1.284 1.00 84.81 85 GLY A CA 1
ATOM 668 C C . GLY A 1 85 ? -7.769 6.365 -1.465 1.00 84.81 85 GLY A C 1
ATOM 669 O O . GLY A 1 85 ? -8.575 6.355 -0.537 1.00 84.81 85 GLY A O 1
ATOM 670 N N . THR A 1 86 ? -8.027 5.741 -2.617 1.00 91.12 86 THR A N 1
ATOM 671 C CA . THR A 1 86 ? -9.218 4.904 -2.820 1.00 91.12 86 THR A CA 1
ATOM 672 C C . THR A 1 86 ? -9.045 3.575 -2.083 1.00 91.12 86 THR A C 1
ATOM 674 O O . THR A 1 86 ? -8.053 2.880 -2.324 1.00 91.12 86 THR A O 1
ATOM 677 N N . PRO A 1 87 ? -9.982 3.165 -1.210 1.00 90.44 87 PRO A N 1
ATOM 678 C CA . PRO A 1 87 ? -9.904 1.882 -0.520 1.00 90.44 87 PRO A CA 1
ATOM 679 C C . PRO A 1 87 ? -10.066 0.710 -1.491 1.00 90.44 87 PRO A C 1
ATOM 681 O O . PRO A 1 87 ? -11.053 0.621 -2.217 1.00 90.44 87 PRO A O 1
ATOM 684 N N . LEU A 1 88 ? -9.103 -0.211 -1.464 1.00 93.19 88 LEU A N 1
ATOM 685 C CA . LEU A 1 88 ? -9.090 -1.426 -2.281 1.00 93.19 88 LEU A CA 1
ATOM 686 C C . LEU A 1 88 ? -9.509 -2.656 -1.472 1.00 93.19 88 LEU A C 1
ATOM 688 O O . LEU A 1 88 ? -10.240 -3.511 -1.966 1.00 93.19 88 LEU A O 1
ATOM 692 N N . LEU A 1 89 ? -9.026 -2.765 -0.230 1.00 90.38 89 LEU A N 1
ATOM 693 C CA . LEU A 1 89 ? -9.254 -3.933 0.619 1.00 90.38 89 LEU A CA 1
ATOM 694 C C . LEU A 1 89 ? -9.139 -3.571 2.100 1.00 90.38 89 LEU A C 1
ATOM 696 O O . LEU A 1 89 ? -8.225 -2.852 2.497 1.00 90.38 89 LEU A O 1
ATOM 700 N N . SER A 1 90 ? -10.013 -4.134 2.932 1.00 87.88 90 SER A N 1
ATOM 701 C CA . SER A 1 90 ? -9.856 -4.142 4.387 1.00 87.88 90 SER A CA 1
ATOM 702 C C . SER A 1 90 ? -9.455 -5.535 4.873 1.00 87.88 90 SER A C 1
ATOM 704 O O . SER A 1 90 ? -10.035 -6.552 4.492 1.00 87.88 90 SER A O 1
ATOM 706 N N . LEU A 1 91 ? -8.427 -5.591 5.713 1.00 83.62 91 LEU A N 1
ATOM 707 C CA . LEU A 1 91 ? -7.894 -6.814 6.294 1.00 83.62 91 LEU A CA 1
ATOM 708 C C . LEU A 1 91 ? -8.227 -6.843 7.778 1.00 83.62 91 LEU A C 1
ATOM 710 O O . LEU A 1 91 ? -7.834 -5.951 8.527 1.00 83.62 91 LEU A O 1
ATOM 714 N N . ARG A 1 92 ? -8.907 -7.904 8.212 1.00 81.44 92 ARG A N 1
ATOM 715 C CA . ARG A 1 92 ? -9.194 -8.146 9.627 1.00 81.44 92 ARG A CA 1
ATOM 716 C C . ARG A 1 92 ? -8.303 -9.267 10.157 1.00 81.44 92 ARG A C 1
ATOM 718 O O . ARG A 1 92 ? -8.265 -10.335 9.544 1.00 81.44 92 ARG A O 1
ATOM 725 N N . PRO A 1 93 ? -7.622 -9.085 11.300 1.00 73.88 93 PRO A N 1
ATOM 726 C CA . PRO A 1 93 ? -6.880 -10.142 11.955 1.00 73.88 93 PRO A CA 1
ATOM 727 C C . PRO A 1 93 ? -7.793 -11.328 12.257 1.00 73.88 93 PRO A C 1
ATOM 729 O O . PRO A 1 93 ? -8.743 -11.221 13.035 1.00 73.88 93 PRO A O 1
ATOM 732 N N . GLN A 1 94 ? -7.489 -12.483 11.671 1.00 71.56 94 GLN A N 1
ATOM 733 C CA . GLN A 1 94 ? -8.142 -13.723 12.056 1.00 71.56 94 GLN A CA 1
ATOM 734 C C . GLN A 1 94 ? -7.609 -14.141 13.428 1.00 71.56 94 GLN A C 1
ATOM 736 O O . GLN A 1 94 ? -6.423 -14.438 13.588 1.00 71.56 94 GLN A O 1
ATOM 741 N N . GLN A 1 95 ? -8.480 -14.172 14.436 1.00 67.62 95 GLN A N 1
ATOM 742 C CA . GLN A 1 95 ? -8.088 -14.627 15.763 1.00 67.62 95 GLN A CA 1
ATOM 743 C C . GLN A 1 95 ? -7.778 -16.123 15.729 1.00 67.62 95 GLN A C 1
ATOM 745 O O . GLN A 1 95 ? -8.672 -16.968 15.661 1.00 67.62 95 GLN A O 1
ATOM 750 N N . ARG A 1 96 ? -6.490 -16.464 15.796 1.00 64.06 96 ARG A N 1
ATOM 751 C CA . ARG A 1 96 ? -6.058 -17.835 16.058 1.00 64.06 96 ARG A CA 1
ATOM 752 C C . ARG A 1 96 ? -6.445 -18.181 17.494 1.00 64.06 96 ARG A C 1
ATOM 754 O O . ARG A 1 96 ? -5.882 -17.627 18.434 1.00 64.06 96 ARG A O 1
ATOM 761 N N . LYS A 1 97 ? -7.392 -19.107 17.674 1.00 59.34 97 LYS A N 1
ATOM 762 C CA . LYS A 1 97 ? -7.647 -19.746 18.973 1.00 59.34 97 LYS A CA 1
ATOM 763 C C . LYS A 1 97 ? -6.444 -20.624 19.308 1.00 59.34 97 LYS A C 1
ATOM 765 O O . LYS A 1 97 ? -6.425 -21.807 18.995 1.00 59.34 97 LYS A O 1
ATOM 770 N N . THR A 1 98 ? -5.396 -20.043 19.870 1.00 57.62 98 THR A N 1
ATOM 771 C CA . THR A 1 98 ? -4.270 -20.832 20.358 1.00 57.62 98 THR A CA 1
ATOM 772 C C . THR A 1 98 ? -4.617 -21.401 21.741 1.00 57.62 98 THR A C 1
ATOM 774 O O . THR A 1 98 ? -4.974 -20.618 22.622 1.00 57.62 98 THR A O 1
ATOM 777 N N . PRO A 1 99 ? -4.507 -22.722 21.976 1.00 52.81 99 PRO A N 1
ATOM 778 C CA . PRO A 1 99 ? -4.935 -23.352 23.232 1.00 52.81 99 PRO A CA 1
ATOM 779 C C . PRO A 1 99 ? -4.003 -23.112 24.435 1.00 52.81 99 PRO A C 1
ATOM 781 O O . PRO A 1 99 ? -4.334 -23.502 25.548 1.00 52.81 99 PRO A O 1
ATOM 784 N N . TRP A 1 100 ? -2.851 -22.458 24.264 1.00 50.88 100 TRP A N 1
ATOM 785 C CA . TRP A 1 100 ? -1.822 -22.376 25.311 1.00 50.88 100 TRP A CA 1
ATOM 786 C C . TRP A 1 100 ? -2.090 -21.344 26.420 1.00 50.88 100 TRP A C 1
ATOM 788 O O . TRP A 1 100 ? -1.295 -21.239 27.351 1.00 50.88 100 TRP A O 1
ATOM 798 N N . SER A 1 101 ? -3.217 -20.622 26.408 1.00 55.34 101 SER A N 1
ATOM 799 C CA . SER A 1 101 ? -3.576 -19.730 27.523 1.00 55.34 101 SER A CA 1
ATOM 800 C C . SER A 1 101 ? -4.258 -20.464 28.692 1.00 55.34 101 SER A C 1
ATOM 802 O O . SER A 1 101 ? -5.174 -19.932 29.322 1.00 55.34 101 SER A O 1
ATOM 804 N N . THR A 1 102 ? -3.843 -21.685 29.034 1.00 50.34 102 THR A N 1
ATOM 805 C CA . THR A 1 102 ? -4.166 -22.237 30.355 1.00 50.34 102 THR A CA 1
ATOM 806 C C . THR A 1 102 ? -3.167 -21.653 31.342 1.00 50.34 102 THR A C 1
ATOM 808 O O . THR A 1 102 ? -2.004 -22.040 31.393 1.00 50.34 102 THR A O 1
ATOM 811 N N . ARG A 1 103 ? -3.624 -20.654 32.103 1.00 51.12 103 ARG A N 1
ATOM 812 C CA . ARG A 1 103 ? -2.903 -20.057 33.232 1.00 51.12 103 ARG A CA 1
ATOM 813 C C . ARG A 1 103 ? -2.191 -21.148 34.040 1.00 51.12 103 ARG A C 1
ATOM 815 O O . ARG A 1 103 ? -2.849 -21.885 34.773 1.00 51.12 103 ARG A O 1
ATOM 822 N N . ARG A 1 104 ? -0.854 -21.163 34.029 1.00 48.16 104 ARG A N 1
ATOM 823 C CA . ARG A 1 104 ? -0.100 -21.632 35.197 1.00 48.16 104 ARG A CA 1
ATOM 824 C C . ARG A 1 104 ? -0.449 -20.662 36.324 1.00 48.16 104 ARG A C 1
ATOM 826 O O . ARG A 1 104 ? 0.125 -19.583 36.441 1.00 48.16 104 ARG A O 1
ATOM 833 N N . ARG A 1 105 ? -1.470 -21.001 37.116 1.00 49.91 105 ARG A N 1
ATOM 834 C CA . ARG A 1 105 ? -1.639 -20.416 38.444 1.00 49.91 105 ARG A CA 1
ATOM 835 C C . ARG A 1 105 ? -0.389 -20.829 39.215 1.00 49.91 105 ARG A C 1
ATOM 837 O O . ARG A 1 105 ? -0.276 -21.982 39.613 1.00 49.91 105 ARG A O 1
ATOM 844 N N . LEU A 1 106 ? 0.567 -19.916 39.369 1.00 53.88 106 LEU A N 1
ATOM 845 C CA . LEU A 1 106 ? 1.575 -20.049 40.415 1.00 53.88 106 LEU A CA 1
ATOM 846 C C . LEU A 1 106 ? 0.809 -20.240 41.734 1.00 53.88 106 LEU A C 1
ATOM 848 O O . LEU A 1 106 ? -0.065 -19.413 42.032 1.00 53.88 106 LEU A O 1
ATOM 852 N N . PRO A 1 107 ? 1.047 -21.321 42.495 1.00 44.56 107 PRO A N 1
ATOM 853 C CA . PRO A 1 107 ? 0.446 -21.446 43.808 1.00 44.56 107 PRO A CA 1
ATOM 854 C C . PRO A 1 107 ? 0.923 -20.257 44.642 1.00 44.56 107 PRO A C 1
ATOM 856 O O . PRO A 1 107 ? 2.120 -20.026 44.806 1.00 44.56 107 PRO A O 1
ATOM 859 N N . ARG A 1 108 ? -0.036 -19.460 45.124 1.00 52.97 108 ARG A N 1
ATOM 860 C CA . ARG A 1 108 ? 0.219 -18.423 46.122 1.00 52.97 108 ARG A CA 1
ATOM 861 C C . ARG A 1 108 ? 0.834 -19.121 47.329 1.00 52.97 108 ARG A C 1
ATOM 863 O O . ARG A 1 108 ? 0.135 -19.864 48.016 1.00 52.97 108 ARG A O 1
ATOM 870 N N . LEU A 1 109 ? 2.124 -18.895 47.569 1.00 50.88 109 LEU A N 1
ATOM 871 C CA . LEU A 1 109 ? 2.779 -19.320 48.797 1.00 50.88 109 LEU A CA 1
ATOM 872 C C . LEU A 1 109 ? 2.036 -18.634 49.954 1.00 50.88 109 LEU A C 1
ATOM 874 O O . LEU A 1 109 ? 2.130 -17.419 50.138 1.00 50.88 109 LEU A O 1
ATOM 878 N N . ARG A 1 110 ? 1.219 -19.395 50.689 1.00 48.91 110 ARG A N 1
ATOM 879 C CA . ARG A 1 110 ? 0.636 -18.944 51.953 1.00 48.91 110 ARG A CA 1
ATOM 880 C C . ARG A 1 110 ? 1.805 -18.723 52.908 1.00 48.91 110 ARG A C 1
ATOM 882 O O . ARG A 1 110 ? 2.385 -19.687 53.393 1.00 48.91 110 ARG A O 1
ATOM 889 N N . ARG A 1 111 ? 2.152 -17.465 53.184 1.00 47.94 111 ARG A N 1
ATOM 890 C CA . ARG A 1 111 ? 2.939 -17.134 54.375 1.00 47.94 111 ARG A CA 1
ATOM 891 C C . ARG A 1 111 ? 2.068 -17.470 55.582 1.00 47.94 111 ARG A C 1
ATOM 893 O O . ARG A 1 111 ? 1.116 -16.756 55.879 1.00 47.94 111 ARG A O 1
ATOM 900 N N . SER A 1 112 ? 2.347 -18.608 56.211 1.00 46.97 112 SER A N 1
ATOM 901 C CA . SER A 1 112 ? 1.776 -18.966 57.501 1.00 46.97 112 SER A CA 1
ATOM 902 C C . SER A 1 112 ? 2.315 -17.999 58.547 1.00 46.97 112 SER A C 1
ATOM 904 O O . SER A 1 112 ? 3.514 -17.977 58.823 1.00 46.97 112 SER A O 1
ATOM 906 N N . SER A 1 113 ? 1.420 -17.211 59.125 1.00 56.88 113 SER A N 1
ATOM 907 C CA . SER A 1 113 ? 1.618 -16.564 60.413 1.00 56.88 113 SER A CA 1
ATOM 908 C C . SER A 1 113 ? 1.904 -17.638 61.460 1.00 56.88 113 SER A C 1
ATOM 910 O O . SER A 1 113 ? 1.030 -18.443 61.782 1.00 56.88 113 SER A O 1
ATOM 912 N N . ARG A 1 114 ? 3.129 -17.660 61.984 1.00 46.84 114 ARG A N 1
ATOM 913 C CA . ARG A 1 114 ? 3.456 -18.370 63.219 1.00 46.84 114 ARG A CA 1
ATOM 914 C C . ARG A 1 114 ? 3.802 -17.315 64.263 1.00 46.84 114 ARG A C 1
ATOM 916 O O . ARG A 1 114 ? 4.931 -16.852 64.344 1.00 46.84 114 ARG A O 1
ATOM 923 N N . CYS A 1 115 ? 2.775 -16.896 64.999 1.00 40.84 115 CYS A N 1
ATOM 924 C CA . CYS A 1 115 ? 2.949 -16.419 66.363 1.00 40.84 115 CYS A CA 1
ATOM 925 C C . CYS A 1 115 ? 3.390 -17.614 67.204 1.00 40.84 115 CYS A C 1
ATOM 927 O O . CYS A 1 115 ? 2.712 -18.643 67.205 1.00 40.84 115 CYS A O 1
ATOM 929 N N . SER A 1 116 ? 4.474 -17.459 67.949 1.00 51.09 116 SER A N 1
ATOM 930 C CA . SER A 1 116 ? 4.718 -18.270 69.134 1.00 51.09 116 SER A CA 1
ATOM 931 C C . SER A 1 116 ? 5.679 -17.540 70.065 1.00 51.09 116 SER A C 1
ATOM 933 O O . SER A 1 116 ? 6.863 -17.482 69.758 1.00 51.09 116 SER A O 1
ATOM 935 N N . ARG A 1 117 ? 5.066 -17.072 71.164 1.00 41.88 117 ARG A N 1
ATOM 936 C CA . ARG A 1 117 ? 5.555 -16.783 72.523 1.00 41.88 117 ARG A CA 1
ATOM 937 C C . ARG A 1 117 ? 6.617 -15.712 72.719 1.00 41.88 117 ARG A C 1
ATOM 939 O O . ARG A 1 117 ? 7.746 -15.886 72.229 1.00 41.88 117 ARG A O 1
#

pLDDT: mean 72.43, std 17.31, range [40.84, 95.56]

InterPro domains:
  IPR007612 LURP-one-related [PF04525] (35-102)
  IPR007612 LURP-one-related [PTHR31087] (23-102)
  IPR025659 Tubby-like, C-terminal [SSF54518] (30-95)
  IPR038595 LURP-one-related superfamily [G3DSA:2.40.160.200] (29-113)

Sequence (117 aa):
MSTRIHPSSSDAAGRAHRRRRAAAAERERRPPAVYTVWKRSSMGFQGTDGFCVYDDAGRLAFRVDNYSRRRKLCAGDLLLMDGQGTPLLSLRPQQRKTPWSTRRRLPRLRRSSRCSR

Mean predicted aligned error: 16.37 Å

Radius of gyration: 29.09 Å; Cα contacts (8 Å, |Δi|>4): 113; chains: 1; bounding box: 38×50×116 Å

Nearest PDB structures (foldseek):
  6edz-assembly1_B  TM=5.434E-01  e=3.116E+00  Mycobacterium tuberculosis CDC1551
  6ee1-assembly1_B  TM=5.417E-01  e=3.494E+00  Mycobacterium tuberculosis CDC1551
  6edw-assembly1_A  TM=4.760E-01  e=2.780E+00  Mycobacterium tuberculosis CDC1551
  6ee1-assembly1_C  TM=5.049E-01  e=4.651E+00  Mycobacterium tuberculosis CDC1551
  6ee1-assembly1_D  TM=5.046E-01  e=4.651E+00  Mycobacterium tuberculosis CDC1551

Secondary structure (DSSP, 8-state):
-----PPPHHHHHHHHHHHHHHHHHHHHHSPPPP-EEE----SS-TT---EEEE-TTS-EEEEEEE-TTSSSTT---EEEEETTS-EEEEE-------TT-----------------

Foldseek 3Di:
DDDDDDPDPVVVVVVVVVVVVVVVVVVVVDDDWDKDKAADDPPPDDQFPKIFIAGPVRQGQWIWGWPQPPDDPFDTWIFIDGSVRHTDDTDGDDDDPDPPPPDPPPPDPPPDDDDDD

Solvent-accessible surface area (backbone atoms only — not comparable to full-atom values): 7604 Å² total; per-residue (Å²): 136,84,82,82,81,70,86,55,69,66,58,55,53,53,50,51,50,51,50,52,50,52,56,49,54,51,56,71,70,44,78,81,89,56,69,48,80,45,66,77,78,75,86,78,61,90,81,70,69,38,36,41,30,22,40,82,86,69,46,64,53,29,36,34,41,48,66,32,82,68,88,57,104,81,54,45,43,34,37,37,19,37,60,90,64,53,80,76,48,76,45,65,76,78,83,76,86,67,82,79,81,66,76,80,72,73,78,79,79,76,80,75,85,76,86,78,134

Organism: Zea mays (NCBI:txid4577)